Protein AF-A0AAX1M8M7-F1 (afdb_monomer)

Secondary structure (DSSP, 8-state):
---PPP-HHHHHHHHHTS---HHHHHHHTTS-HHHHHHHHHHSPP-PPPPPSSSEEEEEEEEEEEETTEEEEEEEETTTTEEEEEEEESS--HHHHHHHHHHHHHTT-EEEEEEES--TTTTTTTGGG--

Mean predicted aligned error: 7.91 Å

Radius of gyration: 19.52 Å; Cα contacts (8 Å, |Δi|>4): 160; chains: 1; bounding box: 52×27×50 Å

Foldseek 3Di:
DDLDPDALQVLLCCVPVVVDDLVRSCVVSVHDSVVSVVSVVVRDDDDFDADPDLEFAWEWEWDDPDQQWIKIWIAGPVVRTTNDIDTGGDDDLVVVVVVVVVSVVVNHDYPYYHYPDDVPSVVVVVVPVD

Organism: Glaesserella parasuis (NCBI:txid738)

Sequence (130 aa):
MLKSKLDPIKIWTDYTSGKQTYQQLAEKYHCSVRTIQRYIDKAPKTALKPPSNRYLNIIMDTTFFCRYFGVLVLMDSNSNNVISHYFVRTEKDIYYKLALNRLREKGYIIQSITCDGRRGLMKDLEADVD

Nearest PDB structures (foldseek):
  6dtw-assembly1_B  TM=4.794E-01  e=1.765E-02  Human immunodeficiency virus type 1 BH10
  1lwc-assembly1_B  TM=4.394E-01  e=1.372E-02  Human immunodeficiency virus 1
  5vqu-assembly1_B  TM=4.889E-01  e=3.526E-02  Human immunodeficiency virus type 1 BH10
  6avt-assembly2_D  TM=3.750E-01  e=2.270E-02  Human immunodeficiency virus type 1 BH10
  6bsh-assembly1_B  TM=3.519E-01  e=3.109E-02  Human immunodeficiency virus 1

pLDDT: mean 85.16, std 14.66, range [32.12, 97.25]

Structure (mmCIF, N/CA/C/O backbone):
data_AF-A0AAX1M8M7-F1
#
_entry.id   AF-A0AAX1M8M7-F1
#
loop_
_atom_site.group_PDB
_atom_site.id
_atom_site.type_symbol
_atom_site.label_atom_id
_atom_site.label_alt_id
_atom_site.label_comp_id
_atom_site.label_asym_id
_atom_site.label_entity_id
_atom_site.label_seq_id
_atom_site.pdbx_PDB_ins_code
_atom_site.Cartn_x
_atom_site.Cartn_y
_atom_site.Cartn_z
_atom_site.occupancy
_atom_site.B_iso_or_equiv
_atom_site.auth_seq_id
_atom_site.auth_comp_id
_atom_site.auth_asym_id
_atom_site.auth_atom_id
_atom_site.pdbx_PDB_model_num
ATOM 1 N N . MET A 1 1 ? -30.668 12.660 25.522 1.00 44.09 1 MET A N 1
ATOM 2 C CA . MET A 1 1 ? -29.298 12.981 25.066 1.00 44.09 1 MET A CA 1
ATOM 3 C C . MET A 1 1 ? -29.188 12.566 23.602 1.00 44.09 1 MET A C 1
ATOM 5 O O . MET A 1 1 ? -29.239 11.376 23.315 1.00 44.09 1 MET A O 1
ATOM 9 N N . LEU A 1 2 ? -29.191 13.524 22.670 1.00 44.06 2 LEU A N 1
ATOM 10 C CA . LEU A 1 2 ? -29.109 13.246 21.231 1.00 44.06 2 LEU A CA 1
ATOM 11 C C . LEU A 1 2 ? -27.747 12.606 20.942 1.00 44.06 2 LEU A C 1
ATOM 13 O O . LEU A 1 2 ? -26.724 13.275 21.057 1.00 44.06 2 LEU A O 1
ATOM 17 N N . LYS A 1 3 ? -27.715 11.309 20.610 1.00 57.31 3 LYS A N 1
ATOM 18 C CA . LYS A 1 3 ? -26.497 10.687 20.077 1.00 57.31 3 LYS A CA 1
ATOM 19 C C . LYS A 1 3 ? -26.186 11.399 18.767 1.00 57.31 3 LYS A C 1
ATOM 21 O O . LYS A 1 3 ? -26.918 11.227 17.792 1.00 57.31 3 LYS A O 1
ATOM 26 N N . SER A 1 4 ? -25.142 12.223 18.756 1.00 64.75 4 SER A N 1
ATOM 27 C CA . SER A 1 4 ? -24.607 12.764 17.513 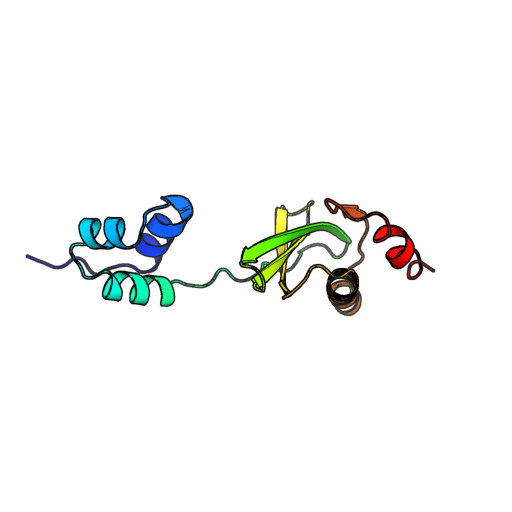1.00 64.75 4 SER A CA 1
ATOM 28 C C . SER A 1 4 ? -24.317 11.589 16.580 1.00 64.75 4 SER A C 1
ATOM 30 O O . SER A 1 4 ? -23.794 10.548 16.990 1.00 64.75 4 SER A O 1
ATOM 32 N N . LYS A 1 5 ? -24.756 11.706 15.326 1.00 80.06 5 LYS A N 1
ATOM 33 C CA . LYS A 1 5 ? -24.549 10.660 14.328 1.00 80.06 5 LYS A CA 1
ATOM 34 C C . LYS A 1 5 ? -23.040 10.463 14.168 1.00 80.06 5 LYS A C 1
ATOM 36 O O . LYS A 1 5 ? -22.335 11.405 13.823 1.00 80.06 5 LYS A O 1
ATOM 41 N N . LEU A 1 6 ? -22.558 9.253 14.448 1.00 86.31 6 LEU A N 1
ATOM 42 C CA . LEU A 1 6 ? -21.155 8.900 14.245 1.00 86.31 6 LEU A CA 1
ATOM 43 C C . LEU A 1 6 ? -20.806 9.065 12.762 1.00 86.31 6 LEU A C 1
ATOM 45 O O . LEU A 1 6 ? -21.559 8.616 11.893 1.00 86.31 6 LEU A O 1
ATOM 49 N N . ASP A 1 7 ? -19.663 9.688 12.497 1.00 90.31 7 ASP A N 1
ATOM 50 C CA . ASP A 1 7 ? -19.138 9.917 11.155 1.00 90.31 7 ASP A CA 1
ATOM 51 C C . ASP A 1 7 ? -17.928 8.996 10.908 1.00 90.31 7 ASP A C 1
ATOM 53 O O . ASP A 1 7 ? -16.904 9.149 11.585 1.00 90.31 7 ASP A O 1
ATOM 57 N N . PRO A 1 8 ? -18.022 8.041 9.959 1.00 91.94 8 PRO A N 1
ATOM 58 C CA . PRO A 1 8 ? -16.907 7.175 9.579 1.00 91.94 8 PRO A CA 1
ATOM 59 C C . PRO A 1 8 ? -15.633 7.937 9.200 1.00 91.94 8 PRO A C 1
ATOM 61 O O . PRO A 1 8 ? -14.543 7.490 9.548 1.00 91.94 8 PRO A O 1
ATOM 64 N N . ILE A 1 9 ? -15.752 9.088 8.526 1.00 92.19 9 ILE A N 1
ATOM 65 C CA . ILE A 1 9 ? -14.594 9.862 8.050 1.00 92.19 9 ILE A CA 1
ATOM 66 C C . ILE A 1 9 ? -13.837 10.443 9.242 1.00 92.19 9 ILE A C 1
ATOM 68 O O . ILE A 1 9 ? -12.614 10.341 9.323 1.00 92.19 9 ILE A O 1
ATOM 72 N N . LYS A 1 10 ? -14.564 11.005 10.208 1.00 93.31 10 LYS A N 1
ATOM 73 C CA . LYS A 1 10 ? -13.962 11.561 11.421 1.00 93.31 10 LYS A CA 1
ATOM 74 C C . LYS A 1 10 ? -13.277 10.486 12.267 1.00 93.31 10 LYS A C 1
ATOM 76 O O . LYS A 1 10 ? -12.144 10.685 12.696 1.00 93.31 10 LYS A O 1
ATOM 81 N N . ILE A 1 11 ? -13.934 9.338 12.459 1.00 94.00 11 ILE A N 1
ATOM 82 C CA . ILE A 1 11 ? -13.362 8.201 13.201 1.00 94.00 11 ILE A CA 1
ATOM 83 C C . ILE A 1 11 ? -12.097 7.681 12.502 1.00 94.00 11 ILE A C 1
ATOM 85 O O . ILE A 1 11 ? -11.108 7.387 13.170 1.00 94.00 11 ILE A O 1
ATOM 89 N N . TRP A 1 12 ? -12.099 7.613 11.169 1.00 94.62 12 TRP A N 1
ATOM 90 C CA . TRP A 1 12 ? -10.927 7.227 10.384 1.00 94.62 12 TRP A CA 1
ATOM 91 C C . TRP A 1 12 ? -9.756 8.202 10.547 1.00 94.62 12 TRP A C 1
ATOM 93 O O . TRP A 1 12 ? -8.622 7.770 10.763 1.00 94.62 12 TRP A O 1
ATOM 103 N N . THR A 1 13 ? -10.015 9.509 10.500 1.00 93.75 13 THR A N 1
ATOM 104 C CA . THR A 1 13 ? -8.987 10.544 10.699 1.00 93.75 13 THR A CA 1
ATOM 105 C C . THR A 1 13 ? -8.400 10.496 12.109 1.00 93.75 13 THR A C 1
ATOM 107 O O . THR A 1 13 ? -7.184 10.570 12.278 1.00 93.75 13 THR A O 1
ATOM 110 N N . ASP A 1 14 ? -9.243 10.317 13.125 1.00 94.56 14 ASP A N 1
ATOM 111 C CA . ASP A 1 14 ? -8.795 10.163 14.511 1.00 94.56 14 ASP A CA 1
ATOM 112 C C . ASP A 1 14 ? -7.940 8.896 14.705 1.00 94.56 14 ASP A C 1
ATOM 114 O O . ASP A 1 14 ? -6.940 8.916 15.423 1.00 94.56 14 ASP A O 1
ATOM 118 N N . TYR A 1 15 ? -8.307 7.795 14.043 1.00 94.81 15 TYR A N 1
ATOM 119 C CA . TYR A 1 15 ? -7.554 6.542 14.085 1.00 94.81 15 TYR A CA 1
ATOM 120 C C . TYR A 1 15 ? -6.183 6.666 13.403 1.00 94.81 15 TYR A C 1
ATOM 122 O O . TYR A 1 15 ? -5.164 6.283 13.973 1.00 94.81 15 TYR A O 1
ATOM 130 N N . THR A 1 16 ? -6.149 7.226 12.192 1.00 92.06 16 THR A N 1
ATOM 131 C CA . THR A 1 16 ? -4.944 7.282 11.348 1.00 92.06 16 THR A CA 1
ATOM 132 C C . THR A 1 16 ? -4.025 8.449 11.712 1.00 92.06 16 THR A C 1
ATOM 134 O O . THR A 1 16 ? -2.903 8.235 12.168 1.00 92.06 16 THR A O 1
ATOM 137 N N . SER A 1 17 ? -4.500 9.685 11.563 1.00 92.06 17 SER A N 1
ATOM 138 C CA . SER A 1 17 ? -3.725 10.901 11.846 1.00 92.06 17 SER A CA 1
ATOM 139 C C . SER A 1 17 ? -3.600 11.167 13.343 1.00 92.06 17 SER A C 1
ATOM 141 O O . SER A 1 17 ? -2.542 11.582 13.812 1.00 92.06 17 SER A O 1
ATOM 143 N N . GLY A 1 18 ? -4.668 10.905 14.102 1.00 93.81 18 GLY A N 1
ATOM 144 C CA . GLY A 1 18 ? -4.672 11.053 15.560 1.00 93.81 18 GLY A CA 1
ATOM 145 C C . GLY A 1 18 ? -3.988 9.904 16.308 1.00 93.81 18 GLY A C 1
ATOM 146 O O . GLY A 1 18 ? -3.765 10.027 17.511 1.00 93.81 18 GLY A O 1
ATOM 147 N N . LYS A 1 19 ? -3.649 8.804 15.614 1.00 93.50 19 LYS A N 1
ATOM 148 C CA . LYS A 1 19 ? -3.012 7.593 16.168 1.00 93.50 19 LYS A CA 1
ATOM 149 C C . LYS A 1 19 ? -3.752 7.018 17.387 1.00 93.50 19 LYS A C 1
ATOM 151 O O . LYS A 1 19 ? -3.133 6.423 18.269 1.00 93.50 19 LYS A O 1
ATOM 156 N N . GLN A 1 20 ? -5.071 7.215 17.460 1.00 95.50 20 GLN A N 1
ATOM 157 C CA . GLN A 1 20 ? -5.878 6.765 18.593 1.00 95.50 20 GLN A CA 1
ATOM 158 C C . GLN A 1 20 ? -6.174 5.264 18.494 1.00 95.50 20 GLN A C 1
ATOM 160 O O . GLN A 1 20 ? -6.552 4.760 17.436 1.00 95.50 20 GLN A O 1
ATOM 165 N N . THR A 1 21 ? -6.064 4.536 19.605 1.00 96.25 21 THR A N 1
ATOM 166 C CA . THR A 1 21 ? -6.434 3.113 19.653 1.00 96.25 21 THR A CA 1
ATOM 167 C C . THR A 1 21 ? -7.952 2.930 19.616 1.00 96.25 21 THR A C 1
ATOM 169 O O . THR A 1 21 ? -8.720 3.843 19.927 1.00 96.25 21 THR A O 1
ATOM 172 N N . TYR A 1 22 ? -8.422 1.717 19.303 1.00 96.62 22 TYR A N 1
ATOM 173 C CA . TYR A 1 22 ? -9.860 1.427 19.329 1.00 96.62 22 TYR A CA 1
ATOM 174 C C . TYR A 1 22 ? -10.504 1.686 20.694 1.00 96.62 22 TYR A C 1
ATOM 176 O O . TYR A 1 22 ? -11.653 2.115 20.742 1.00 96.62 22 TYR A O 1
ATOM 184 N N . GLN A 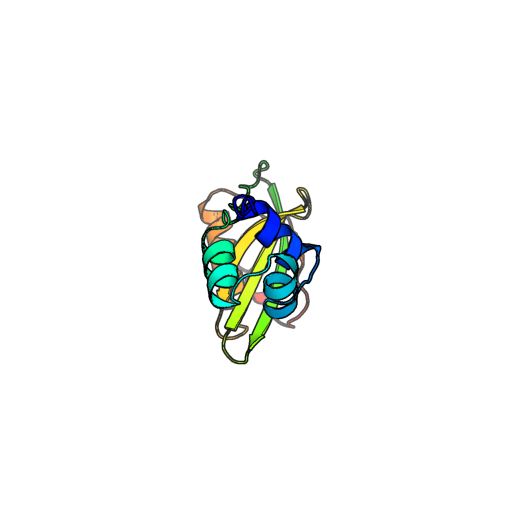1 23 ? -9.770 1.450 21.784 1.00 97.25 23 GLN A N 1
ATOM 185 C CA . GLN A 1 23 ? -10.248 1.699 23.142 1.00 97.25 23 GLN A CA 1
ATOM 186 C C . GLN A 1 23 ? -10.414 3.202 23.403 1.00 97.25 23 GLN A C 1
ATOM 188 O O . GLN A 1 23 ? -11.477 3.638 23.836 1.00 97.25 23 GLN A O 1
ATOM 193 N N . GLN A 1 24 ? -9.414 4.008 23.035 1.00 96.81 24 GLN A N 1
ATOM 194 C CA . GLN A 1 24 ? -9.478 5.468 23.163 1.00 96.81 24 GLN A CA 1
ATOM 195 C C . GLN A 1 24 ? -10.620 6.066 22.331 1.00 96.81 24 GLN A C 1
ATOM 197 O O . GLN A 1 24 ? -11.308 6.986 22.771 1.00 96.81 24 GLN A O 1
ATOM 202 N N . LEU A 1 25 ? -10.859 5.533 21.129 1.00 96.38 25 LEU A N 1
ATOM 203 C CA . LEU A 1 25 ? -11.987 5.939 20.290 1.00 96.38 25 LEU A CA 1
ATOM 204 C C . LEU A 1 25 ? -13.331 5.510 20.894 1.00 96.38 25 LEU A C 1
ATOM 206 O O . LEU A 1 25 ? -14.283 6.286 20.874 1.00 96.38 25 LEU A O 1
ATOM 210 N N . ALA A 1 26 ? -13.420 4.301 21.448 1.00 96.50 26 ALA A N 1
ATOM 211 C CA . ALA A 1 26 ? -14.631 3.803 22.098 1.00 96.50 26 ALA A CA 1
ATOM 212 C C . ALA A 1 26 ? -15.039 4.693 23.284 1.00 96.50 26 ALA A C 1
ATOM 214 O O . ALA A 1 26 ? -16.209 5.067 23.399 1.00 96.50 26 ALA A O 1
ATOM 215 N N . GLU A 1 27 ? -14.063 5.105 24.095 1.00 96.06 27 GLU A N 1
ATOM 216 C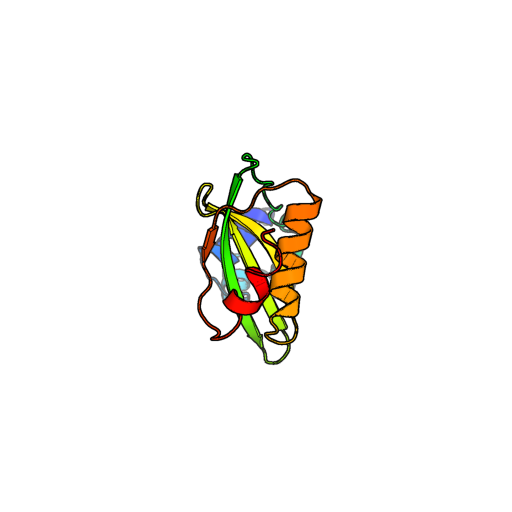 CA . GLU A 1 27 ? -14.241 6.057 25.196 1.00 96.06 27 GLU A CA 1
ATOM 217 C C . GLU A 1 27 ? -14.655 7.444 24.685 1.00 96.06 27 GLU A C 1
ATOM 219 O O . GLU A 1 27 ? -15.675 7.976 25.125 1.00 96.06 27 GLU A O 1
ATOM 224 N N . LYS A 1 28 ? -13.937 7.990 23.691 1.00 94.38 28 LYS A N 1
ATOM 225 C CA . LYS A 1 28 ? -14.207 9.311 23.086 1.00 94.38 28 LYS A CA 1
ATOM 226 C C . LYS A 1 28 ? -15.607 9.426 22.480 1.00 94.38 28 LYS A C 1
ATOM 228 O O . LYS A 1 28 ? -16.244 10.470 22.585 1.00 94.38 28 LYS A O 1
ATOM 233 N N . TYR A 1 29 ? -16.073 8.375 21.810 1.00 93.81 29 TYR A N 1
ATOM 234 C CA . TYR A 1 29 ? -17.359 8.349 21.107 1.00 93.81 29 TYR A CA 1
ATOM 235 C C . TYR A 1 29 ? -18.481 7.684 21.920 1.00 93.81 29 TYR A C 1
ATOM 237 O O . TYR A 1 29 ? -19.581 7.493 21.395 1.00 93.81 29 TYR A O 1
ATOM 245 N N . HIS A 1 30 ? -18.216 7.329 23.183 1.00 94.19 30 HIS A N 1
ATOM 246 C CA . HIS A 1 30 ? -19.158 6.679 24.099 1.00 94.19 30 HIS A CA 1
ATOM 247 C C . HIS A 1 30 ? -19.877 5.474 23.466 1.00 94.19 30 HIS A C 1
ATOM 249 O O . HIS A 1 30 ? -21.109 5.356 23.487 1.00 94.19 30 HIS A O 1
ATOM 255 N N . CYS A 1 31 ? -19.106 4.581 22.847 1.00 94.00 31 CYS A N 1
ATOM 256 C CA . CYS A 1 31 ? -19.632 3.398 22.175 1.00 94.00 31 CYS A CA 1
ATOM 257 C C . CYS A 1 31 ? -18.714 2.185 22.361 1.00 94.00 31 CYS A C 1
ATOM 259 O O . CYS A 1 31 ? -17.636 2.284 22.928 1.00 94.00 31 CYS A O 1
ATOM 261 N N . SER A 1 32 ? -19.153 1.010 21.907 1.00 95.75 32 SER A N 1
ATOM 262 C CA . SER A 1 32 ? -18.325 -0.195 22.004 1.00 95.75 32 SER A CA 1
ATOM 263 C C . SER A 1 32 ? -17.159 -0.169 21.009 1.00 95.75 32 SER A C 1
ATOM 265 O O . SER A 1 32 ? -17.299 0.346 19.897 1.00 95.75 32 SER A O 1
ATOM 267 N N . VAL A 1 33 ? -16.053 -0.839 21.346 1.00 96.81 33 VAL A N 1
ATOM 268 C CA . VAL A 1 33 ? -14.929 -1.097 20.422 1.00 96.81 33 VAL A CA 1
ATOM 269 C C . VAL A 1 33 ? -15.409 -1.729 19.110 1.00 96.81 33 VAL A C 1
ATOM 271 O O . VAL A 1 33 ? -14.981 -1.333 18.028 1.00 96.81 33 VAL A O 1
ATOM 274 N N . ARG A 1 34 ? -16.374 -2.656 19.183 1.00 96.75 34 ARG A N 1
ATOM 275 C CA . ARG A 1 34 ? -16.986 -3.283 18.001 1.00 96.75 34 ARG A CA 1
ATOM 276 C C . ARG A 1 34 ? -17.692 -2.264 17.103 1.00 96.75 34 ARG A C 1
ATOM 278 O O . ARG A 1 34 ? -17.701 -2.420 15.884 1.00 96.75 34 ARG A O 1
ATOM 285 N N . THR A 1 35 ? -18.295 -1.227 17.682 1.00 94.75 35 THR A N 1
ATOM 286 C CA . THR A 1 35 ? -18.899 -0.133 16.914 1.00 94.75 35 THR A CA 1
ATOM 287 C C . THR A 1 35 ? -17.822 0.669 16.193 1.00 94.75 35 THR A C 1
ATOM 289 O O . THR A 1 35 ? -17.973 0.898 14.998 1.00 94.75 35 THR A O 1
ATOM 292 N N . ILE A 1 36 ? -16.725 1.027 16.867 1.00 96.12 36 ILE A N 1
ATOM 293 C CA . ILE A 1 36 ? -15.598 1.741 16.245 1.00 96.12 36 ILE A CA 1
ATOM 294 C C . ILE A 1 36 ? -15.045 0.967 15.048 1.00 96.12 36 ILE A C 1
ATOM 296 O O . ILE A 1 36 ? -14.962 1.530 13.959 1.00 96.12 36 ILE A O 1
ATOM 300 N N . GLN A 1 37 ? -14.762 -0.328 15.213 1.00 95.75 37 GLN A N 1
ATOM 301 C CA . GLN A 1 37 ? -14.270 -1.184 14.125 1.00 95.75 37 GLN A CA 1
ATOM 302 C C . GLN A 1 37 ? -15.209 -1.156 12.912 1.00 95.75 37 GLN A C 1
ATOM 304 O O . GLN A 1 37 ? -14.779 -0.845 11.807 1.00 95.75 37 GLN A O 1
ATOM 309 N N . ARG A 1 38 ? -16.522 -1.336 13.126 1.00 95.44 38 ARG A N 1
ATOM 310 C CA . ARG A 1 38 ? -17.521 -1.263 12.042 1.00 95.44 38 ARG A CA 1
ATOM 311 C C . ARG A 1 38 ? -17.552 0.087 11.326 1.00 95.44 38 ARG A C 1
ATOM 313 O O . ARG A 1 38 ? -17.978 0.135 10.177 1.00 95.44 38 ARG A O 1
ATOM 320 N N . TYR A 1 39 ? -17.226 1.184 12.005 1.00 93.69 39 TYR A N 1
ATOM 321 C CA . TYR A 1 39 ? -17.189 2.516 11.394 1.00 93.69 39 TYR A CA 1
ATOM 322 C C . TYR A 1 39 ? -15.882 2.767 10.642 1.00 93.69 39 TYR A C 1
ATOM 324 O O . TYR A 1 39 ? -15.926 3.373 9.577 1.00 93.69 39 TYR A O 1
ATOM 332 N N . ILE A 1 40 ? -14.760 2.244 11.138 1.00 93.06 40 ILE A N 1
ATOM 333 C CA . ILE A 1 40 ? -13.476 2.228 10.425 1.00 93.06 40 ILE A CA 1
ATOM 334 C C . ILE A 1 40 ? -13.602 1.415 9.131 1.00 93.06 40 ILE A C 1
ATOM 336 O O . ILE A 1 40 ? -13.231 1.906 8.072 1.00 93.06 40 ILE A O 1
ATOM 340 N N . ASP A 1 41 ? -14.230 0.237 9.177 1.00 91.88 41 ASP A N 1
ATOM 341 C CA . ASP A 1 41 ? -14.453 -0.602 7.987 1.00 91.88 41 ASP A CA 1
ATOM 342 C C . ASP A 1 41 ? -15.349 0.068 6.931 1.00 91.88 41 ASP A C 1
ATOM 344 O O . ASP A 1 41 ? -15.256 -0.233 5.740 1.00 91.88 41 ASP A O 1
ATOM 348 N N . LYS A 1 42 ? -16.237 0.971 7.367 1.00 91.31 42 LYS A N 1
ATOM 349 C CA . LYS A 1 42 ? -17.108 1.773 6.493 1.00 91.31 42 LYS A CA 1
ATOM 350 C C . LYS A 1 42 ? -16.419 3.009 5.927 1.00 91.31 42 LYS A C 1
ATOM 352 O O . LYS A 1 42 ? -16.983 3.630 5.025 1.00 91.31 42 LYS A O 1
ATOM 357 N N . ALA A 1 43 ? -15.282 3.417 6.484 1.00 88.31 43 ALA A N 1
ATOM 358 C CA . ALA A 1 43 ? -14.583 4.596 6.012 1.00 88.31 43 ALA A CA 1
ATOM 359 C C . ALA A 1 43 ? -14.131 4.385 4.557 1.00 88.31 43 ALA A C 1
ATOM 361 O O . ALA A 1 43 ? -13.752 3.273 4.172 1.00 88.31 43 ALA A O 1
ATOM 362 N N . PRO A 1 44 ? -14.195 5.432 3.719 1.00 83.38 44 PRO A N 1
ATOM 363 C CA . PRO A 1 44 ? -13.780 5.320 2.332 1.00 83.38 44 PRO A CA 1
ATOM 364 C C . PRO A 1 44 ? -12.301 4.937 2.262 1.00 83.38 44 PRO A C 1
ATOM 366 O O . PRO A 1 44 ? -11.445 5.571 2.878 1.00 83.38 44 PRO A O 1
ATOM 369 N N . LYS A 1 45 ? -11.998 3.895 1.486 1.00 81.94 45 LYS A N 1
ATOM 370 C CA . LYS A 1 45 ? -10.618 3.499 1.207 1.00 81.94 45 LYS A CA 1
ATOM 371 C C . LYS A 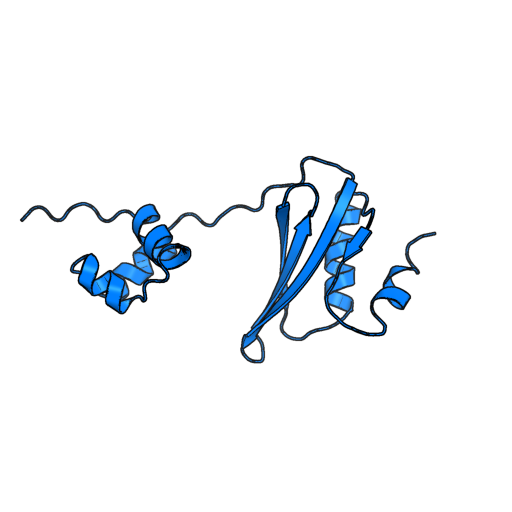1 45 ? -10.018 4.499 0.228 1.00 81.94 45 LYS A C 1
ATOM 373 O O . LYS A 1 45 ? -10.613 4.764 -0.816 1.00 81.94 45 LYS A O 1
ATOM 378 N N . THR A 1 46 ? -8.846 5.036 0.553 1.00 79.75 46 THR A N 1
ATOM 379 C CA . THR A 1 46 ? -8.123 5.946 -0.338 1.00 79.75 46 THR A CA 1
ATOM 380 C C . THR A 1 46 ? -7.840 5.240 -1.658 1.00 79.75 46 THR A C 1
ATOM 382 O O . THR A 1 46 ? -7.116 4.245 -1.697 1.00 79.75 46 THR A O 1
ATOM 385 N N . ALA A 1 47 ? -8.428 5.744 -2.741 1.00 82.50 47 ALA A N 1
ATOM 386 C CA . ALA A 1 47 ? -8.113 5.268 -4.076 1.00 82.50 47 ALA A CA 1
ATOM 387 C C . ALA A 1 47 ? -6.678 5.667 -4.435 1.00 82.50 47 ALA A C 1
ATOM 389 O O . ALA A 1 47 ? -6.224 6.767 -4.106 1.00 82.50 47 ALA A O 1
ATOM 390 N N . LEU A 1 48 ? -5.972 4.775 -5.129 1.00 83.88 48 LEU A N 1
ATOM 391 C CA . LEU A 1 48 ? -4.683 5.115 -5.715 1.00 83.88 48 LEU A CA 1
ATOM 392 C C . LEU A 1 48 ? -4.894 6.214 -6.753 1.00 83.88 48 LEU A C 1
ATOM 394 O O . LEU A 1 48 ? -5.805 6.132 -7.580 1.00 83.88 48 LEU A O 1
ATOM 398 N N . LYS A 1 49 ? -4.051 7.244 -6.699 1.00 82.38 49 LYS A N 1
ATOM 399 C CA . LYS A 1 49 ? -4.060 8.297 -7.708 1.00 82.38 49 LYS A CA 1
ATOM 400 C C . LYS A 1 49 ? -3.223 7.811 -8.886 1.00 82.38 49 LYS A C 1
ATOM 402 O O . LYS A 1 49 ? -2.045 7.511 -8.683 1.00 82.38 49 LYS A O 1
ATOM 407 N N . PRO A 1 50 ? -3.798 7.698 -10.094 1.00 81.44 50 PRO A N 1
ATOM 408 C CA . PRO A 1 50 ? -3.004 7.339 -11.252 1.00 81.44 50 PRO A CA 1
ATOM 409 C C . PRO A 1 50 ? -1.942 8.424 -11.491 1.00 81.44 50 PRO A C 1
ATOM 411 O O . PRO A 1 50 ? -2.222 9.608 -11.271 1.00 81.44 50 PRO A O 1
ATOM 414 N N . PRO A 1 51 ? -0.739 8.045 -11.942 1.00 83.69 51 PRO A N 1
ATOM 415 C CA . PRO A 1 51 ? 0.263 9.015 -12.339 1.00 83.69 51 PRO A CA 1
ATOM 416 C C . PRO A 1 51 ? -0.280 9.907 -13.455 1.00 83.69 51 PRO A C 1
ATOM 418 O O . PRO A 1 51 ? -0.829 9.410 -14.441 1.00 83.69 51 PRO A O 1
ATOM 421 N N . SER A 1 52 ? -0.118 11.219 -13.299 1.00 80.75 52 SER A N 1
ATOM 422 C CA . SER A 1 52 ? -0.473 12.203 -14.326 1.00 80.75 52 SER A CA 1
ATOM 423 C C . SER A 1 52 ? 0.560 12.265 -15.451 1.00 80.75 52 SER A C 1
ATOM 425 O O . SER A 1 52 ? 0.221 12.628 -16.574 1.00 80.75 52 SER A O 1
ATOM 427 N N . ASN A 1 53 ? 1.812 11.904 -15.159 1.00 85.62 53 ASN A N 1
ATOM 428 C CA . ASN A 1 53 ? 2.901 11.871 -16.123 1.00 85.62 53 ASN A CA 1
ATOM 429 C C . ASN A 1 53 ? 3.145 10.440 -16.619 1.00 85.62 53 ASN A C 1
ATOM 431 O O . ASN A 1 53 ? 3.051 9.473 -15.862 1.00 85.62 53 ASN A O 1
ATOM 435 N N . ARG A 1 54 ? 3.500 10.314 -17.900 1.00 89.19 54 ARG A N 1
ATOM 436 C CA . ARG A 1 54 ? 3.959 9.054 -18.488 1.00 89.19 54 ARG A CA 1
ATOM 437 C C . ARG A 1 54 ? 5.329 8.644 -17.946 1.00 89.19 54 ARG A C 1
ATOM 439 O O . ARG A 1 54 ? 5.605 7.452 -17.858 1.00 89.19 54 ARG A O 1
ATOM 446 N N . TYR A 1 55 ? 6.161 9.619 -17.593 1.00 92.12 55 TYR A N 1
ATOM 447 C CA . TYR A 1 55 ? 7.490 9.407 -17.032 1.00 92.12 55 TYR A CA 1
ATOM 448 C C . TYR A 1 55 ? 7.436 9.310 -15.509 1.00 92.12 55 TYR A C 1
ATOM 450 O O . TYR A 1 55 ? 6.912 10.213 -14.853 1.00 92.12 55 TYR A O 1
ATOM 458 N N . LEU A 1 56 ? 7.979 8.224 -14.960 1.00 92.56 56 LEU A N 1
ATOM 459 C CA . LEU A 1 56 ? 7.918 7.914 -13.534 1.00 92.56 56 LEU A CA 1
ATOM 460 C C . LEU A 1 56 ? 9.312 7.806 -12.924 1.00 92.56 56 LEU A C 1
ATOM 462 O O . LEU A 1 56 ? 10.182 7.121 -13.468 1.00 92.56 56 LEU A O 1
ATOM 466 N N . ASN A 1 57 ? 9.473 8.407 -11.748 1.00 93.12 57 ASN A N 1
ATOM 467 C CA . ASN A 1 57 ? 10.619 8.191 -10.873 1.00 93.12 57 ASN A CA 1
ATOM 468 C C . ASN A 1 57 ? 10.141 7.376 -9.676 1.00 93.12 57 ASN A C 1
ATOM 470 O O . ASN A 1 57 ? 9.417 7.884 -8.823 1.00 93.12 57 ASN A O 1
ATOM 474 N N . ILE A 1 58 ? 10.472 6.089 -9.642 1.00 92.88 58 ILE A N 1
ATOM 475 C CA . ILE A 1 58 ? 9.872 5.159 -8.687 1.00 92.88 58 ILE A CA 1
ATOM 476 C C . ILE A 1 58 ? 10.715 5.080 -7.422 1.00 92.88 58 ILE A C 1
ATOM 478 O O . ILE A 1 58 ? 11.873 4.682 -7.469 1.00 92.88 58 ILE A O 1
ATOM 482 N N . ILE A 1 59 ? 10.096 5.360 -6.281 1.00 92.81 59 ILE A N 1
ATOM 483 C CA . ILE A 1 59 ? 10.587 4.960 -4.965 1.00 92.81 59 ILE A CA 1
ATOM 484 C C . ILE A 1 59 ? 9.802 3.721 -4.549 1.00 92.81 59 ILE A C 1
ATOM 486 O O . ILE A 1 59 ? 8.569 3.737 -4.543 1.00 92.81 59 ILE A O 1
ATOM 490 N N . MET A 1 60 ? 10.503 2.645 -4.216 1.00 91.38 60 MET A N 1
ATOM 491 C CA . MET A 1 60 ? 9.892 1.402 -3.755 1.00 91.38 60 MET A CA 1
ATOM 492 C C . MET A 1 60 ? 10.448 0.984 -2.399 1.00 91.38 60 MET A C 1
ATOM 494 O O . MET A 1 60 ? 11.649 1.087 -2.160 1.00 91.38 60 MET A O 1
ATOM 498 N N . ASP A 1 61 ? 9.565 0.488 -1.539 1.00 90.75 61 ASP A N 1
ATOM 499 C CA . ASP A 1 61 ? 9.917 -0.064 -0.232 1.00 90.75 61 ASP A CA 1
ATOM 500 C C . ASP A 1 61 ? 8.964 -1.206 0.142 1.00 90.75 61 ASP A C 1
ATOM 502 O O . ASP A 1 61 ? 7.796 -1.211 -0.268 1.00 90.75 61 ASP A O 1
ATOM 506 N N . THR A 1 62 ? 9.455 -2.172 0.921 1.00 90.56 62 THR A N 1
ATOM 507 C CA . THR A 1 62 ? 8.645 -3.278 1.440 1.00 90.56 62 THR A CA 1
ATOM 508 C C . THR A 1 62 ? 8.633 -3.263 2.961 1.00 90.56 62 THR A C 1
ATOM 510 O O . THR A 1 62 ? 9.610 -3.618 3.613 1.00 90.56 62 THR A O 1
ATOM 513 N N . THR A 1 63 ? 7.475 -2.970 3.550 1.00 91.06 63 THR A N 1
ATOM 514 C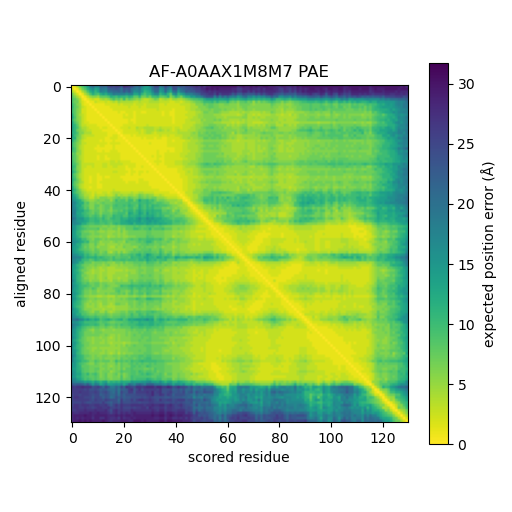 CA . THR A 1 63 ? 7.298 -3.017 5.007 1.00 91.06 63 THR A CA 1
ATOM 515 C C . THR A 1 63 ? 6.599 -4.308 5.435 1.00 91.06 63 THR A C 1
ATOM 517 O O . THR A 1 63 ? 5.518 -4.628 4.935 1.00 91.06 63 THR A O 1
ATOM 520 N N . PHE A 1 64 ? 7.168 -5.034 6.401 1.00 90.94 64 PHE A N 1
ATOM 521 C CA . PHE A 1 64 ? 6.551 -6.219 7.014 1.00 90.94 64 PHE A CA 1
ATOM 522 C C . PHE A 1 64 ? 5.890 -5.881 8.353 1.00 90.94 64 PHE A C 1
ATOM 524 O O . PHE A 1 64 ? 6.548 -5.398 9.269 1.00 90.94 64 PHE A O 1
ATOM 531 N N . PHE A 1 65 ? 4.598 -6.190 8.497 1.00 87.44 65 PHE A N 1
ATOM 532 C CA . PHE A 1 65 ? 3.869 -6.019 9.765 1.00 87.44 65 PHE A CA 1
ATOM 533 C C . PHE A 1 65 ? 3.836 -7.309 10.597 1.00 87.44 65 PHE A C 1
ATOM 535 O O . PHE A 1 65 ? 3.625 -7.272 11.806 1.00 87.44 65 PHE A O 1
ATOM 542 N N . CYS A 1 66 ? 4.035 -8.466 9.960 1.00 87.44 66 CYS A N 1
ATOM 543 C CA . CYS A 1 66 ? 4.269 -9.743 10.631 1.00 87.44 66 CYS A CA 1
ATOM 544 C C . CYS A 1 66 ? 5.070 -10.686 9.718 1.00 87.44 66 CYS A C 1
ATOM 546 O O . CYS A 1 66 ? 5.387 -10.345 8.579 1.00 87.44 66 CYS A O 1
ATOM 548 N N . ARG A 1 67 ? 5.374 -11.902 10.193 1.00 82.00 67 ARG A N 1
ATOM 549 C CA . ARG A 1 67 ? 6.275 -12.849 9.507 1.00 82.00 67 ARG A CA 1
ATOM 550 C C . ARG A 1 67 ? 5.870 -13.206 8.068 1.00 82.00 67 ARG A C 1
ATOM 552 O O . ARG A 1 67 ? 6.737 -13.569 7.285 1.00 82.00 67 ARG A O 1
ATOM 559 N N . TYR A 1 68 ? 4.583 -13.118 7.729 1.00 87.31 68 TYR A N 1
ATOM 560 C CA . TYR A 1 68 ? 4.054 -13.505 6.413 1.00 87.31 68 TYR A CA 1
ATOM 561 C C . TYR A 1 68 ? 3.163 -12.434 5.774 1.00 87.31 68 TYR A C 1
ATOM 563 O O . TYR A 1 68 ? 2.407 -12.738 4.848 1.00 87.31 68 TYR A O 1
ATOM 571 N N . PHE A 1 69 ? 3.228 -11.198 6.270 1.00 92.62 69 PHE A N 1
ATOM 572 C CA . PHE A 1 69 ? 2.448 -10.085 5.745 1.00 92.62 69 PHE A CA 1
ATOM 573 C C . PHE A 1 69 ? 3.340 -8.861 5.568 1.00 92.62 69 PHE A C 1
ATOM 575 O O . PHE A 1 69 ? 3.615 -8.118 6.515 1.00 92.62 69 PHE A O 1
ATOM 582 N N . GLY A 1 70 ? 3.797 -8.698 4.333 1.00 92.38 70 GLY A N 1
ATOM 583 C CA . GLY A 1 70 ? 4.496 -7.528 3.840 1.00 92.38 70 GLY A CA 1
ATOM 584 C C . GLY A 1 70 ? 3.659 -6.767 2.824 1.00 92.38 70 GLY A C 1
ATOM 585 O O . GLY A 1 70 ? 2.808 -7.332 2.128 1.00 92.38 70 GLY A O 1
ATOM 586 N N . VAL A 1 71 ? 3.916 -5.472 2.740 1.00 93.62 71 VAL A N 1
ATOM 587 C CA . VAL A 1 71 ? 3.327 -4.578 1.751 1.00 93.62 71 VAL A CA 1
ATOM 588 C C . VAL A 1 71 ? 4.471 -3.922 0.996 1.00 93.62 71 VAL A C 1
ATOM 590 O O . VAL A 1 71 ? 5.221 -3.140 1.572 1.00 93.62 71 VAL A O 1
ATOM 593 N N . LEU A 1 72 ? 4.594 -4.259 -0.287 1.00 92.88 72 LEU A N 1
ATOM 594 C CA . LEU A 1 72 ? 5.448 -3.556 -1.238 1.00 92.88 72 LEU A CA 1
ATOM 595 C C . LEU A 1 72 ? 4.688 -2.323 -1.724 1.00 92.88 72 LEU A C 1
ATOM 597 O O . LEU A 1 72 ? 3.584 -2.458 -2.254 1.00 92.88 72 LEU A O 1
ATOM 601 N N . VAL A 1 73 ? 5.266 -1.141 -1.560 1.00 93.38 73 VAL A N 1
ATOM 602 C CA . VAL A 1 73 ? 4.680 0.141 -1.964 1.00 93.38 73 VAL A CA 1
ATOM 603 C C . VAL A 1 73 ? 5.558 0.775 -3.034 1.00 93.38 73 VAL A C 1
ATOM 605 O O . VAL A 1 73 ? 6.773 0.818 -2.887 1.00 93.38 73 VAL A O 1
ATOM 608 N N . LEU A 1 74 ? 4.938 1.265 -4.112 1.00 93.25 74 LEU A N 1
ATOM 609 C CA . LEU A 1 74 ? 5.594 2.036 -5.166 1.00 93.25 74 LEU A CA 1
ATOM 610 C C . LEU A 1 74 ? 5.010 3.447 -5.182 1.00 93.25 74 LEU A C 1
ATOM 612 O O . LEU A 1 74 ? 3.804 3.634 -5.386 1.00 93.25 74 LEU A O 1
ATOM 616 N N . MET A 1 75 ? 5.879 4.431 -5.010 1.00 93.69 75 MET A N 1
ATOM 617 C CA . MET A 1 75 ? 5.574 5.853 -5.030 1.00 93.69 75 MET A CA 1
ATOM 618 C C . MET A 1 75 ? 6.285 6.517 -6.208 1.00 93.69 75 MET A C 1
ATOM 620 O O . MET A 1 75 ? 7.422 6.176 -6.512 1.00 93.69 75 MET A O 1
ATOM 624 N N . ASP A 1 76 ? 5.625 7.468 -6.862 1.00 93.62 76 ASP A N 1
ATOM 625 C CA . ASP A 1 76 ? 6.295 8.368 -7.800 1.00 93.62 76 ASP A CA 1
ATOM 626 C C . ASP A 1 76 ? 6.882 9.548 -7.022 1.00 93.62 76 ASP A C 1
ATOM 628 O O . ASP A 1 76 ? 6.134 10.292 -6.385 1.00 93.62 76 ASP A O 1
ATOM 632 N N . SER A 1 77 ? 8.198 9.740 -7.083 1.00 92.12 77 SER A N 1
ATOM 633 C CA . SER A 1 77 ? 8.880 10.827 -6.377 1.00 92.12 77 SER A CA 1
ATOM 634 C C . SER A 1 77 ? 8.546 12.205 -6.947 1.00 92.12 77 SER A C 1
ATOM 636 O O . SER A 1 77 ? 8.692 13.203 -6.249 1.00 92.12 77 SER A O 1
ATOM 638 N N . ASN A 1 78 ? 8.106 12.283 -8.208 1.00 89.50 78 ASN A N 1
ATOM 639 C CA . ASN A 1 78 ? 7.760 13.559 -8.833 1.00 89.50 78 ASN A CA 1
ATOM 640 C C . ASN A 1 78 ? 6.426 14.090 -8.298 1.00 89.50 78 ASN A C 1
ATOM 642 O O . ASN A 1 78 ? 6.302 15.267 -7.968 1.00 89.50 78 ASN A O 1
ATOM 646 N N . SER A 1 79 ? 5.418 13.221 -8.210 1.00 88.88 79 SER A N 1
ATOM 647 C CA . SER A 1 79 ? 4.085 13.588 -7.725 1.00 88.88 79 SER A CA 1
ATOM 648 C C . SER A 1 79 ? 3.851 13.312 -6.234 1.00 88.88 79 SER A C 1
ATOM 650 O O . SER A 1 79 ? 2.803 13.697 -5.713 1.00 88.88 79 SER A O 1
ATOM 652 N N . ASN A 1 80 ? 4.795 12.654 -5.549 1.00 89.50 80 ASN A N 1
ATOM 653 C CA . ASN A 1 80 ? 4.680 12.169 -4.165 1.00 89.50 80 ASN A CA 1
ATOM 654 C C . ASN A 1 80 ? 3.421 11.318 -3.909 1.00 89.50 80 ASN A C 1
ATOM 656 O O . ASN A 1 80 ? 2.899 11.263 -2.793 1.00 89.50 80 ASN A O 1
ATOM 660 N N . ASN A 1 81 ? 2.907 10.655 -4.947 1.00 90.62 81 ASN A N 1
ATOM 661 C CA . ASN A 1 81 ? 1.723 9.809 -4.850 1.00 90.62 81 ASN A CA 1
ATOM 662 C C . ASN A 1 81 ? 2.106 8.332 -4.883 1.00 90.62 81 ASN A C 1
ATOM 664 O O . ASN A 1 81 ? 2.956 7.905 -5.665 1.00 90.62 81 ASN A O 1
ATOM 668 N N . VAL A 1 82 ? 1.409 7.532 -4.075 1.00 92.00 82 VAL A N 1
ATOM 669 C CA . VAL A 1 82 ? 1.477 6.072 -4.174 1.00 92.00 82 VAL A CA 1
ATOM 670 C C . VAL A 1 82 ? 0.770 5.636 -5.4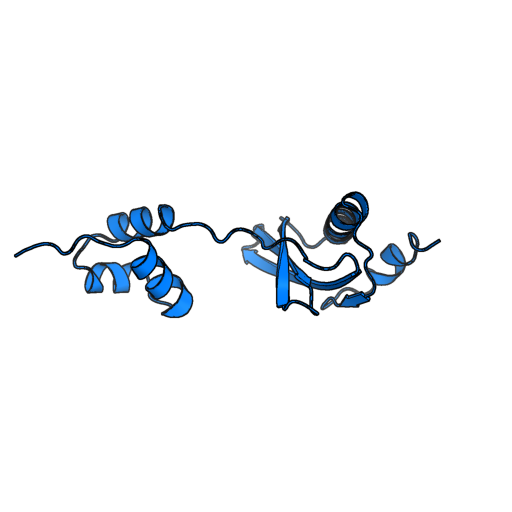54 1.00 92.00 82 VAL A C 1
ATOM 672 O O . VAL A 1 82 ? -0.435 5.844 -5.610 1.00 92.00 82 VAL A O 1
ATOM 675 N N . ILE A 1 83 ? 1.527 5.012 -6.353 1.00 91.94 83 ILE A N 1
ATOM 676 C CA . ILE A 1 83 ? 1.055 4.541 -7.658 1.00 91.94 83 ILE A CA 1
ATOM 677 C C . ILE A 1 83 ? 0.439 3.153 -7.530 1.00 91.94 83 ILE A C 1
ATOM 679 O O . ILE A 1 83 ? -0.593 2.852 -8.131 1.00 91.94 83 ILE A O 1
ATOM 683 N N . SER A 1 84 ? 1.104 2.274 -6.780 1.00 91.69 84 SER A N 1
ATOM 684 C CA . SER A 1 84 ? 0.674 0.892 -6.602 1.00 91.69 84 SER A CA 1
ATOM 685 C C . SER A 1 84 ? 1.194 0.312 -5.295 1.00 91.69 84 SER A C 1
ATOM 687 O O . SER A 1 84 ? 2.185 0.782 -4.741 1.00 91.69 84 SER A O 1
ATOM 689 N N . HIS A 1 85 ? 0.502 -0.708 -4.800 1.00 93.12 85 HIS A N 1
ATOM 690 C CA . HIS A 1 85 ? 0.947 -1.504 -3.667 1.00 93.12 85 HIS A CA 1
ATOM 691 C C . HIS A 1 85 ? 0.601 -2.974 -3.901 1.00 93.12 85 HIS A C 1
ATOM 693 O O . HIS A 1 85 ? -0.385 -3.289 -4.573 1.00 93.12 85 HIS A O 1
ATOM 699 N N . TYR A 1 86 ? 1.399 -3.870 -3.330 1.00 92.50 86 TYR A N 1
ATOM 700 C CA . TYR A 1 86 ? 1.227 -5.312 -3.456 1.00 92.50 86 TYR A CA 1
ATOM 701 C C . TYR A 1 86 ? 1.432 -5.993 -2.109 1.00 92.50 86 TYR A C 1
ATOM 703 O O . TYR A 1 86 ? 2.378 -5.695 -1.384 1.00 92.50 86 TYR A O 1
ATOM 711 N N . PHE A 1 87 ? 0.563 -6.950 -1.792 1.00 92.75 87 PHE A N 1
ATOM 712 C CA . PHE A 1 87 ? 0.756 -7.815 -0.634 1.00 92.75 87 PHE A CA 1
ATOM 713 C C . PHE A 1 87 ? 1.764 -8.909 -0.974 1.00 92.75 87 PHE A C 1
ATOM 715 O O . PHE A 1 87 ? 1.570 -9.672 -1.922 1.00 92.75 87 PHE A O 1
ATOM 722 N N . VAL A 1 88 ? 2.828 -8.999 -0.183 1.00 91.06 88 VAL A N 1
ATOM 723 C CA . VAL A 1 88 ? 3.907 -9.973 -0.349 1.00 91.06 88 VAL A CA 1
ATOM 724 C C . VAL A 1 88 ? 4.074 -10.780 0.932 1.00 91.06 88 VAL A C 1
ATOM 726 O O . VAL A 1 88 ? 3.940 -10.268 2.037 1.00 91.06 88 VAL A O 1
ATOM 729 N N . ARG A 1 89 ? 4.354 -12.079 0.805 1.00 89.69 89 ARG A N 1
ATOM 730 C CA . ARG A 1 89 ? 4.608 -12.943 1.975 1.00 89.69 89 ARG A CA 1
ATOM 731 C C . ARG A 1 89 ? 6.067 -12.952 2.410 1.00 89.69 89 ARG A C 1
ATOM 733 O O . ARG A 1 89 ? 6.364 -13.283 3.548 1.00 89.69 89 ARG A O 1
ATOM 740 N N . THR A 1 90 ? 6.965 -12.655 1.480 1.00 85.19 90 THR A N 1
ATOM 741 C CA . THR A 1 90 ? 8.418 -12.736 1.636 1.00 85.19 90 THR A CA 1
ATOM 742 C C . THR A 1 90 ? 9.055 -11.686 0.749 1.00 85.19 90 THR A C 1
ATOM 744 O O . THR A 1 90 ? 8.500 -11.371 -0.303 1.00 85.19 90 THR A O 1
ATOM 747 N N . GLU A 1 91 ? 10.251 -11.236 1.091 1.00 82.69 91 GLU A N 1
ATOM 748 C CA . GLU A 1 91 ? 10.988 -10.305 0.248 1.00 82.69 91 GLU A CA 1
ATOM 749 C C . GLU A 1 91 ? 11.747 -11.049 -0.862 1.00 82.69 91 GLU A C 1
ATOM 751 O O . GLU A 1 91 ? 12.718 -11.776 -0.611 1.00 82.69 91 GLU A O 1
ATOM 756 N N . LYS A 1 92 ? 11.250 -10.914 -2.098 1.00 84.12 92 LYS A N 1
ATOM 757 C CA . LYS A 1 92 ? 11.810 -11.542 -3.302 1.00 84.12 92 LYS A CA 1
ATOM 758 C C . LYS A 1 92 ? 11.838 -10.561 -4.467 1.00 84.12 92 LYS A C 1
ATOM 760 O O . LYS A 1 92 ? 10.843 -9.889 -4.732 1.00 84.12 92 LYS A O 1
ATOM 765 N N . ASP A 1 93 ? 12.921 -10.614 -5.228 1.00 82.94 93 ASP A N 1
ATOM 766 C CA . ASP A 1 93 ? 13.213 -9.747 -6.375 1.00 82.94 93 ASP A CA 1
ATOM 767 C C . ASP A 1 93 ? 12.133 -9.845 -7.472 1.00 82.94 93 ASP A C 1
ATOM 769 O O . ASP A 1 93 ? 11.773 -8.855 -8.107 1.00 82.94 93 ASP A O 1
ATOM 773 N N . ILE A 1 94 ? 11.513 -11.023 -7.615 1.00 85.50 94 ILE A N 1
ATOM 774 C CA . ILE A 1 94 ? 10.402 -11.278 -8.548 1.00 85.50 94 ILE A CA 1
ATOM 775 C C . ILE A 1 94 ? 9.231 -10.308 -8.325 1.00 85.50 94 IL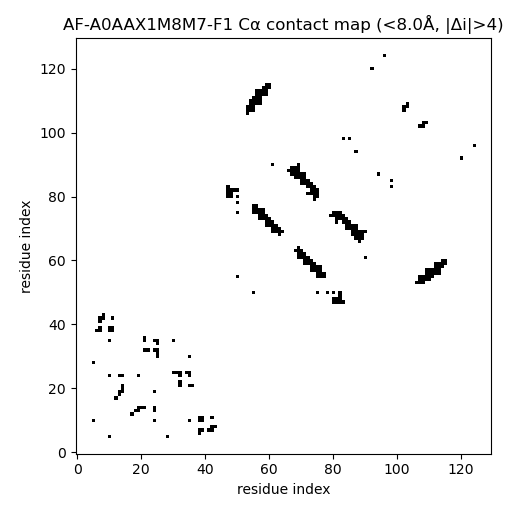E A C 1
ATOM 777 O O . ILE A 1 94 ? 8.598 -9.883 -9.291 1.00 85.50 94 ILE A O 1
ATOM 781 N N . TYR A 1 95 ? 8.931 -9.934 -7.075 1.00 88.12 95 TYR A N 1
ATOM 782 C CA . TYR A 1 95 ? 7.811 -9.031 -6.792 1.00 88.12 95 TYR A CA 1
ATOM 783 C C . TYR A 1 95 ? 8.078 -7.611 -7.288 1.00 88.12 95 TYR A C 1
ATOM 785 O O . TYR A 1 95 ? 7.167 -6.976 -7.820 1.00 88.12 95 TYR A O 1
ATOM 793 N N . TYR A 1 96 ? 9.323 -7.148 -7.184 1.00 87.62 96 TYR A N 1
ATOM 794 C CA . TYR A 1 96 ? 9.743 -5.853 -7.711 1.00 87.62 96 TYR A CA 1
ATOM 795 C C . TYR A 1 96 ? 9.669 -5.836 -9.243 1.00 87.62 96 TYR A C 1
ATOM 797 O O . TYR A 1 96 ? 9.045 -4.939 -9.813 1.00 87.62 96 TYR A O 1
ATOM 805 N N . LYS A 1 97 ? 10.189 -6.874 -9.916 1.00 87.62 97 LYS A N 1
ATOM 806 C CA . LYS A 1 97 ? 10.088 -7.010 -11.382 1.00 87.62 97 LYS A CA 1
ATOM 807 C C . LYS A 1 97 ? 8.641 -7.019 -11.862 1.00 87.62 97 LYS A C 1
ATOM 809 O O . LYS A 1 97 ? 8.280 -6.269 -12.764 1.00 87.62 97 LYS A O 1
ATOM 814 N N . LEU A 1 98 ? 7.788 -7.820 -11.223 1.00 90.50 98 LEU A N 1
ATOM 815 C CA . LEU A 1 98 ? 6.370 -7.897 -11.570 1.00 90.50 98 LEU A CA 1
ATOM 816 C C . LEU A 1 98 ? 5.666 -6.546 -11.383 1.00 90.50 98 LEU A C 1
ATOM 818 O O . LEU A 1 98 ? 4.844 -6.157 -12.212 1.00 90.50 98 LEU A O 1
ATOM 822 N N . ALA A 1 99 ? 5.984 -5.826 -10.304 1.00 91.31 99 ALA A N 1
ATOM 823 C CA . ALA A 1 99 ? 5.430 -4.504 -10.042 1.00 91.31 99 ALA A CA 1
ATOM 824 C C . ALA A 1 99 ? 5.822 -3.489 -11.128 1.00 91.31 99 ALA A C 1
ATOM 826 O O . ALA A 1 99 ? 4.959 -2.748 -11.600 1.00 91.31 99 ALA A O 1
ATOM 827 N N . LEU A 1 100 ? 7.087 -3.487 -11.552 1.00 91.12 100 LEU A N 1
ATOM 828 C CA . LEU A 1 100 ? 7.595 -2.594 -12.597 1.00 91.12 100 LEU A CA 1
ATOM 829 C C . LEU A 1 100 ? 7.061 -2.964 -13.983 1.00 91.12 100 LEU A C 1
ATOM 831 O O . LEU A 1 100 ? 6.622 -2.082 -14.718 1.00 91.12 100 LEU A O 1
ATOM 835 N N . ASN A 1 101 ? 7.009 -4.253 -14.322 1.00 91.38 101 ASN A N 1
ATOM 836 C CA . ASN A 1 101 ? 6.464 -4.716 -15.600 1.00 91.38 101 ASN A CA 1
ATOM 837 C C . ASN A 1 101 ? 4.996 -4.327 -15.759 1.00 91.38 101 ASN A C 1
ATOM 839 O O . ASN A 1 101 ? 4.615 -3.825 -16.810 1.00 91.38 101 ASN A O 1
ATOM 843 N N . ARG A 1 102 ? 4.198 -4.394 -14.689 1.00 92.12 102 ARG A N 1
ATOM 844 C CA . ARG A 1 102 ? 2.816 -3.886 -14.705 1.00 92.12 102 ARG A CA 1
ATOM 845 C C . ARG A 1 102 ? 2.714 -2.385 -14.981 1.00 92.12 102 ARG A C 1
ATOM 847 O O . ARG A 1 102 ? 1.692 -1.936 -15.494 1.00 92.12 102 ARG A O 1
ATOM 854 N N . LEU A 1 103 ? 3.719 -1.589 -14.611 1.00 91.06 103 LEU A N 1
ATOM 855 C CA . LEU A 1 103 ? 3.763 -0.168 -14.969 1.00 91.06 103 LEU A CA 1
ATOM 856 C C . LEU A 1 103 ? 4.144 0.006 -16.445 1.00 91.06 103 LEU A C 1
ATOM 858 O O . LEU A 1 103 ? 3.502 0.786 -17.147 1.00 91.06 103 LEU A O 1
ATOM 862 N N . ARG A 1 104 ? 5.116 -0.767 -16.938 1.00 91.00 104 ARG A N 1
ATOM 863 C CA . ARG A 1 104 ? 5.524 -0.763 -18.353 1.00 91.00 104 ARG A CA 1
ATOM 864 C C . ARG A 1 104 ? 4.389 -1.198 -19.284 1.00 91.00 104 ARG A C 1
ATOM 866 O O . ARG A 1 104 ? 4.117 -0.514 -20.264 1.00 91.00 104 ARG A O 1
ATOM 873 N N . GLU A 1 105 ? 3.660 -2.259 -18.936 1.00 92.75 105 GLU A N 1
ATOM 874 C CA . GLU A 1 105 ? 2.477 -2.753 -19.666 1.00 92.75 105 GLU A CA 1
ATOM 875 C C . GLU A 1 105 ? 1.364 -1.700 -19.767 1.00 92.75 105 GLU A C 1
ATOM 877 O O . GLU A 1 105 ? 0.630 -1.653 -20.750 1.00 92.75 105 GLU A O 1
ATOM 882 N N . LYS A 1 106 ? 1.257 -0.809 -18.774 1.00 90.31 106 LYS A N 1
ATOM 883 C CA . LYS A 1 106 ? 0.332 0.336 -18.797 1.00 90.31 106 LYS A CA 1
ATOM 884 C C . LYS A 1 106 ? 0.843 1.518 -19.633 1.00 90.31 106 LYS A C 1
ATOM 886 O O . LYS A 1 106 ? 0.158 2.533 -19.724 1.00 90.31 106 LYS A O 1
ATOM 891 N N . GLY A 1 107 ? 2.026 1.403 -20.234 1.00 90.69 107 GLY A N 1
ATOM 892 C CA . GLY A 1 107 ? 2.631 2.413 -21.101 1.00 90.69 107 GLY A CA 1
ATOM 893 C C . GLY A 1 107 ? 3.466 3.473 -20.378 1.00 90.69 107 GLY A C 1
ATOM 894 O O . GLY A 1 107 ? 3.867 4.450 -21.020 1.00 90.69 107 GLY A O 1
ATOM 895 N N . TYR A 1 108 ? 3.736 3.307 -19.078 1.00 92.12 108 TYR A N 1
ATOM 896 C CA . TYR A 1 108 ? 4.605 4.216 -18.328 1.00 92.12 108 TYR A CA 1
ATOM 897 C C . TYR A 1 108 ? 6.08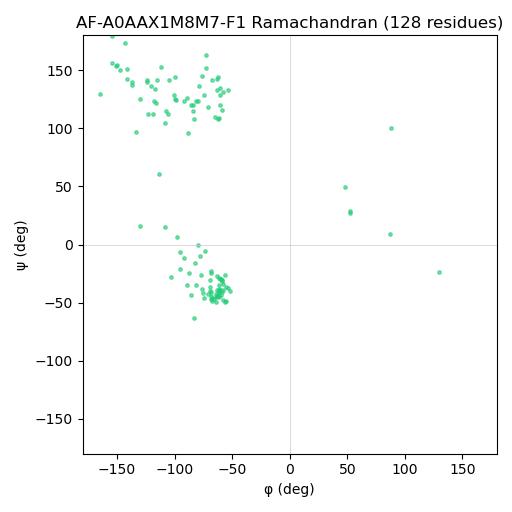4 3.968 -18.640 1.00 92.12 108 TYR A C 1
ATOM 899 O O . TYR A 1 108 ? 6.516 2.832 -18.832 1.00 92.12 108 TYR A O 1
ATOM 907 N N . ILE A 1 109 ? 6.865 5.045 -18.646 1.00 91.69 109 ILE A N 1
ATOM 908 C CA . ILE A 1 109 ? 8.313 5.032 -18.858 1.00 91.69 109 ILE A CA 1
ATOM 909 C C . ILE A 1 109 ? 8.976 5.278 -17.505 1.00 91.69 109 ILE A C 1
ATOM 911 O O . ILE A 1 109 ? 8.853 6.360 -16.934 1.00 91.69 109 ILE A O 1
ATOM 915 N N . ILE A 1 110 ? 9.664 4.269 -16.977 1.00 90.81 110 ILE A N 1
ATOM 916 C CA . ILE A 1 110 ? 10.380 4.369 -15.702 1.00 90.81 110 ILE A CA 1
ATOM 917 C C . ILE A 1 110 ? 11.751 4.984 -15.983 1.00 90.81 110 ILE A C 1
ATOM 919 O O . ILE A 1 110 ? 12.555 4.388 -16.693 1.00 90.81 110 ILE A O 1
ATOM 923 N N . GLN A 1 111 ? 12.001 6.178 -15.452 1.00 92.12 111 GLN A N 1
ATOM 924 C CA . GLN A 1 111 ? 13.259 6.905 -15.653 1.00 92.12 111 GLN A CA 1
ATOM 925 C C . GLN A 1 111 ? 14.299 6.559 -14.591 1.00 92.12 111 GLN A C 1
ATOM 927 O O . GLN A 1 111 ? 15.493 6.533 -14.869 1.00 92.12 111 GLN A O 1
ATOM 932 N N . SER A 1 112 ? 13.845 6.314 -13.364 1.00 90.12 112 SER A N 1
ATOM 933 C CA . SER A 1 112 ? 14.708 5.956 -12.246 1.00 90.12 112 SER A CA 1
ATOM 934 C C . SER A 1 112 ? 13.970 5.074 -11.249 1.00 90.12 112 SER A C 1
ATOM 936 O O . SER A 1 112 ? 12.737 5.107 -11.148 1.00 90.12 112 SER A O 1
ATOM 938 N N . ILE A 1 113 ? 14.745 4.268 -10.528 1.00 90.00 113 ILE A N 1
ATOM 939 C CA . ILE A 1 113 ? 14.276 3.408 -9.448 1.00 90.00 113 ILE A CA 1
ATOM 940 C C . ILE A 1 113 ? 15.171 3.650 -8.236 1.00 90.00 113 ILE A C 1
ATOM 942 O O . ILE A 1 113 ? 16.387 3.485 -8.314 1.00 90.00 113 ILE A O 1
ATOM 946 N N . THR A 1 114 ? 14.550 3.986 -7.113 1.00 89.81 114 THR A N 1
ATOM 947 C CA . THR A 1 114 ? 15.189 4.120 -5.807 1.00 89.81 114 THR A CA 1
ATOM 948 C C . THR A 1 114 ? 14.570 3.099 -4.862 1.00 89.81 114 THR A C 1
ATOM 950 O O . THR A 1 114 ? 13.356 3.082 -4.660 1.00 89.81 114 THR A O 1
ATOM 953 N N . CYS A 1 115 ? 15.399 2.244 -4.278 1.00 85.00 115 CYS A N 1
ATOM 954 C CA . CYS A 1 115 ? 14.978 1.211 -3.338 1.00 85.00 115 CYS A CA 1
ATOM 955 C C . CYS A 1 115 ? 16.002 1.075 -2.211 1.00 85.00 115 CYS A C 1
ATOM 957 O O . CYS A 1 115 ? 17.210 1.136 -2.465 1.00 85.00 115 CYS A O 1
ATOM 959 N N . ASP A 1 116 ? 15.532 0.845 -0.987 1.00 74.06 116 ASP A N 1
ATOM 960 C CA . ASP A 1 116 ? 16.403 0.544 0.146 1.00 74.06 116 ASP A CA 1
ATOM 961 C C . ASP A 1 11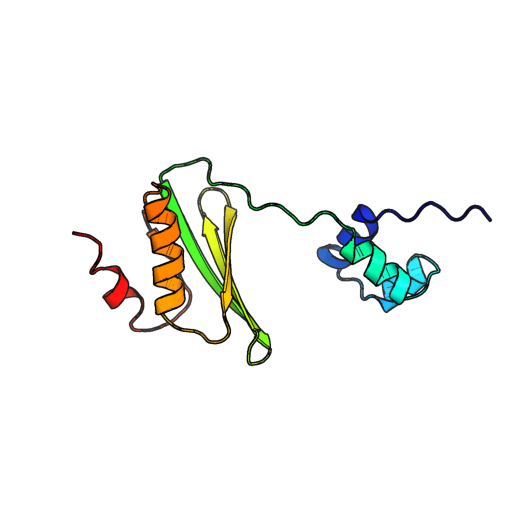6 ? 16.648 -0.977 0.218 1.00 74.06 116 ASP A C 1
ATOM 963 O O . ASP A 1 116 ? 15.827 -1.740 0.709 1.00 74.06 116 ASP A O 1
ATOM 967 N N . GLY A 1 117 ? 17.771 -1.429 -0.353 1.00 58.50 117 GLY A N 1
ATOM 968 C CA . GLY A 1 117 ? 18.416 -2.694 0.024 1.00 58.50 117 GLY A CA 1
ATOM 969 C C . GLY A 1 117 ? 18.000 -4.008 -0.670 1.00 58.50 117 GLY A C 1
ATOM 970 O O . GLY A 1 117 ? 17.145 -4.738 -0.195 1.00 58.50 117 GLY A O 1
ATOM 971 N N . ARG A 1 118 ? 18.805 -4.446 -1.655 1.00 58.97 118 ARG A N 1
ATOM 972 C CA . ARG A 1 118 ? 19.443 -5.790 -1.705 1.00 58.97 118 ARG A CA 1
ATOM 973 C C . ARG A 1 118 ? 20.565 -5.786 -2.754 1.00 58.97 118 ARG A C 1
ATOM 975 O O . ARG A 1 118 ? 20.338 -5.391 -3.897 1.00 58.97 118 ARG A O 1
ATOM 982 N N . ARG A 1 119 ? 21.783 -6.242 -2.414 1.00 49.72 119 ARG A N 1
ATOM 983 C CA . ARG A 1 119 ? 22.855 -6.460 -3.414 1.00 49.72 119 ARG A CA 1
ATOM 984 C C . ARG A 1 119 ? 22.384 -7.522 -4.411 1.00 49.72 119 ARG A C 1
ATOM 986 O O . ARG A 1 119 ? 22.297 -8.686 -4.042 1.00 49.72 119 ARG A O 1
ATOM 993 N N . GLY A 1 120 ? 22.095 -7.117 -5.646 1.00 55.31 120 GLY A N 1
ATOM 994 C CA . GLY A 1 120 ? 21.639 -8.011 -6.717 1.00 55.31 120 GLY A CA 1
ATOM 995 C C . GLY A 1 120 ? 20.374 -7.542 -7.433 1.00 55.31 120 GLY A C 1
ATOM 996 O O . GLY A 1 120 ? 20.228 -7.853 -8.607 1.00 55.31 120 GLY A O 1
ATOM 997 N N . LEU A 1 121 ? 19.539 -6.711 -6.791 1.00 59.38 121 LEU A N 1
ATOM 998 C CA . LEU A 1 121 ? 18.287 -6.221 -7.387 1.00 59.38 121 LEU A CA 1
ATOM 999 C C . LEU A 1 121 ? 18.530 -5.472 -8.712 1.00 59.38 121 LEU A C 1
ATOM 1001 O O . LEU A 1 121 ? 17.793 -5.654 -9.673 1.00 59.38 121 LEU A O 1
ATOM 1005 N N . MET A 1 122 ? 19.606 -4.677 -8.770 1.00 55.47 122 MET A N 1
ATOM 1006 C CA . MET A 1 122 ? 19.975 -3.873 -9.944 1.00 55.47 122 MET A CA 1
ATOM 1007 C C . MET A 1 122 ? 20.452 -4.712 -11.140 1.00 55.47 122 MET A C 1
ATOM 1009 O O . MET A 1 122 ? 20.041 -4.438 -12.261 1.00 55.47 122 MET A O 1
ATOM 1013 N N . LYS A 1 123 ? 21.241 -5.779 -10.914 1.00 55.41 123 LYS A N 1
ATOM 1014 C CA . LYS A 1 123 ? 21.773 -6.631 -12.006 1.00 55.41 123 LYS A CA 1
ATOM 1015 C C . LYS A 1 123 ? 20.666 -7.282 -12.833 1.00 55.41 123 LYS A C 1
ATOM 1017 O O . LYS A 1 123 ? 20.831 -7.570 -14.009 1.00 55.41 123 LYS A O 1
ATOM 1022 N N . ASP A 1 124 ? 19.546 -7.514 -12.173 1.00 52.12 124 ASP A N 1
ATOM 1023 C CA . ASP A 1 124 ? 18.391 -8.231 -12.676 1.00 52.12 124 ASP A CA 1
ATOM 1024 C C . ASP A 1 124 ? 17.350 -7.306 -13.334 1.00 52.12 124 ASP A C 1
ATOM 1026 O O . ASP A 1 124 ? 16.407 -7.807 -13.949 1.00 52.12 124 ASP A O 1
ATOM 1030 N N . LEU A 1 125 ? 17.500 -5.985 -13.166 1.00 52.66 125 LEU A N 1
ATOM 1031 C CA . LEU A 1 125 ? 16.644 -4.928 -13.717 1.00 52.66 125 LEU A CA 1
ATOM 1032 C C . LEU A 1 125 ? 17.274 -4.231 -14.932 1.00 52.66 125 LEU A C 1
ATOM 1034 O O . LEU A 1 125 ? 16.537 -3.744 -15.786 1.00 52.66 125 LEU A O 1
ATOM 1038 N N . GLU A 1 126 ? 18.608 -4.198 -15.015 1.00 48.69 126 GLU A N 1
ATOM 1039 C CA . GLU A 1 126 ? 19.364 -3.663 -16.160 1.00 48.69 126 GLU A CA 1
ATOM 1040 C C . GLU A 1 126 ? 19.224 -4.528 -17.425 1.00 48.69 126 GLU A C 1
ATOM 1042 O O . GLU A 1 126 ? 19.329 -4.007 -18.526 1.00 48.69 126 GLU A O 1
ATOM 1047 N N . ALA A 1 127 ? 18.914 -5.823 -17.291 1.00 44.81 127 ALA A N 1
ATOM 1048 C CA . ALA A 1 127 ? 18.781 -6.750 -18.422 1.00 44.81 127 ALA A CA 1
ATOM 1049 C C . ALA A 1 127 ? 17.505 -6.564 -19.278 1.00 44.81 127 ALA A C 1
ATOM 1051 O O . ALA A 1 127 ? 17.369 -7.228 -20.299 1.00 44.81 127 ALA A O 1
ATOM 1052 N N . ASP A 1 128 ? 16.581 -5.683 -18.872 1.00 41.06 128 ASP A N 1
ATOM 1053 C CA . ASP A 1 128 ? 15.346 -5.357 -19.612 1.00 41.06 128 ASP A CA 1
ATOM 1054 C C . ASP A 1 128 ? 15.397 -3.940 -20.234 1.00 41.06 128 ASP A C 1
ATOM 1056 O O . ASP A 1 128 ? 14.356 -3.368 -20.576 1.00 41.06 128 ASP A O 1
ATOM 1060 N N . VAL A 1 129 ? 16.587 -3.331 -20.313 1.00 41.62 129 VAL A N 1
ATOM 1061 C CA . VAL A 1 129 ? 16.831 -2.010 -20.920 1.00 41.62 129 VAL A CA 1
ATOM 1062 C C . VAL A 1 129 ? 17.701 -2.181 -22.171 1.00 41.62 129 VAL A C 1
ATOM 1064 O O . VAL A 1 129 ? 18.802 -1.650 -22.233 1.00 41.62 129 VAL A O 1
ATOM 1067 N N . ASP A 1 130 ? 17.203 -2.938 -23.148 1.00 32.12 130 ASP A N 1
ATOM 1068 C CA . ASP A 1 130 ? 17.698 -2.958 -24.534 1.00 32.12 130 ASP A CA 1
ATOM 1069 C C . ASP A 1 130 ? 16.552 -2.595 -25.493 1.00 32.12 130 ASP A C 1
ATOM 1071 O O . ASP A 1 130 ? 15.424 -3.114 -25.302 1.00 32.12 130 ASP A O 1
#

Solvent-accessible surface area (backbone atoms only — not comparable to full-atom values): 7836 Å² total; per-residue (Å²): 132,85,77,74,80,83,51,31,64,60,54,37,44,39,38,64,79,61,64,43,49,60,64,58,47,13,62,74,67,74,48,52,50,70,55,49,52,60,31,47,73,65,27,84,75,86,73,68,54,76,74,90,56,55,67,37,37,38,39,39,51,73,52,66,84,51,92,62,41,26,41,37,40,34,28,28,68,84,77,74,39,53,57,50,73,45,85,34,56,67,97,53,68,66,59,56,52,53,56,50,48,58,41,43,78,72,66,37,44,76,78,45,81,46,67,85,83,62,98,60,60,63,73,73,56,58,78,75,72,125